Protein AF-A0A2G9P7L4-F1 (afdb_monomer_lite)

pLDDT: mean 91.43, std 7.42, range [57.69, 98.06]

Organism: Aquarana catesbeiana (NCBI:txid8400)

Radius of gyration: 19.16 Å; chains: 1; bounding box: 42×32×51 Å

InterPro domains:
  IPR001936 Ras GTPase-activating domain [PF00616] (3-79)
  IPR001936 Ras GTPase-activating domain [PS50018] (1-97)
  IPR008936 Rho GTPase activation protein [G3DSA:1.10.506.10] (1-97)
  IPR008936 Rho GTPase activation protein [SSF48350] (1-96)
  IPR039360 Ras GTPase-activating protein [PTHR10194] (1-96)

Foldseek 3Di:
DVLVVQLVVQVVVCVPVVVPRLDCPDPSVVVVVVVCVVPVVVLCCQLCVVLVVVVVVDPQAQDQPCVVDPPVCNVVSVVVVVVSVVSSVVSVVPSDD

Structure (mmCIF, N/CA/C/O backbone):
data_AF-A0A2G9P7L4-F1
#
_entry.id   AF-A0A2G9P7L4-F1
#
loop_
_atom_site.group_PDB
_atom_site.id
_atom_site.type_symbol
_atom_site.label_atom_id
_atom_site.label_alt_id
_atom_site.label_comp_id
_atom_site.label_asym_id
_atom_site.label_entity_id
_atom_site.label_seq_id
_atom_site.pdbx_PDB_ins_code
_atom_site.Cartn_x
_atom_site.Cartn_y
_atom_site.Cartn_z
_atom_site.occupancy
_atom_site.B_iso_or_equiv
_atom_site.auth_seq_id
_atom_site.auth_comp_id
_atom_site.auth_asym_id
_atom_site.auth_atom_id
_atom_site.pdbx_PDB_model_num
ATOM 1 N N . ASP A 1 1 ? 11.468 -3.742 -21.421 1.00 82.38 1 ASP A N 1
ATOM 2 C CA . ASP A 1 1 ? 12.334 -2.868 -22.236 1.00 82.38 1 ASP A CA 1
ATOM 3 C C . ASP A 1 1 ? 12.043 -1.407 -21.922 1.00 82.38 1 ASP A C 1
ATOM 5 O O . ASP A 1 1 ? 12.698 -0.898 -21.030 1.00 82.38 1 ASP A O 1
ATOM 9 N N . PHE A 1 2 ? 10.976 -0.783 -22.443 1.00 91.00 2 PHE A N 1
ATOM 10 C CA . PHE A 1 2 ? 10.683 0.652 -22.209 1.00 91.00 2 PHE A CA 1
ATOM 11 C C . PHE A 1 2 ? 10.792 1.149 -20.749 1.00 91.00 2 PHE A C 1
ATOM 13 O O . PHE A 1 2 ? 11.501 2.115 -20.486 1.00 91.00 2 PHE A O 1
ATOM 20 N N . LEU A 1 3 ? 10.095 0.516 -19.794 1.00 92.00 3 LEU A N 1
ATOM 21 C CA . LEU A 1 3 ? 10.125 0.955 -18.388 1.00 92.00 3 LEU A CA 1
ATOM 22 C C . LEU A 1 3 ? 11.502 0.771 -17.759 1.00 92.00 3 LEU A C 1
ATOM 24 O O . LEU A 1 3 ? 11.952 1.625 -17.008 1.00 92.00 3 LEU A O 1
ATOM 28 N N . THR A 1 4 ? 12.167 -0.335 -18.079 1.00 91.62 4 THR A N 1
ATOM 29 C CA . THR A 1 4 ? 13.516 -0.620 -17.598 1.00 91.62 4 THR A CA 1
ATOM 30 C C . THR A 1 4 ? 14.481 0.454 -18.089 1.00 91.62 4 THR A C 1
ATOM 32 O O . THR A 1 4 ? 15.178 1.047 -17.276 1.00 91.62 4 THR A O 1
ATOM 35 N N . ASP A 1 5 ? 14.446 0.784 -19.381 1.00 93.62 5 ASP A N 1
ATOM 36 C CA . ASP A 1 5 ? 15.321 1.796 -19.979 1.00 93.62 5 ASP A CA 1
ATOM 37 C C . ASP A 1 5 ? 15.064 3.191 -19.393 1.00 93.62 5 ASP A C 1
ATOM 39 O O . ASP A 1 5 ? 15.995 3.922 -19.057 1.00 93.62 5 ASP A O 1
ATOM 43 N N . LEU A 1 6 ? 13.789 3.548 -19.214 1.00 90.62 6 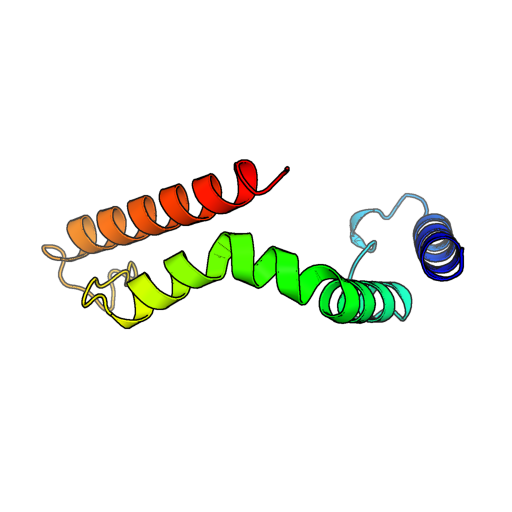LEU A N 1
ATOM 44 C CA . LEU A 1 6 ? 13.380 4.833 -18.652 1.00 90.62 6 LEU A CA 1
ATOM 45 C C . LEU A 1 6 ? 13.827 4.998 -17.191 1.00 90.62 6 LEU A C 1
ATOM 47 O O . LEU A 1 6 ? 14.256 6.079 -16.793 1.00 90.62 6 LEU A O 1
ATOM 51 N N . VAL A 1 7 ? 13.746 3.932 -16.393 1.00 88.62 7 VAL A N 1
ATOM 52 C CA . VAL A 1 7 ? 14.169 3.939 -14.986 1.00 88.62 7 VAL A CA 1
ATOM 53 C C . VAL A 1 7 ? 15.685 3.964 -14.869 1.00 88.62 7 VAL A C 1
ATOM 55 O O . VAL A 1 7 ? 16.210 4.747 -14.084 1.00 88.62 7 VAL A O 1
ATOM 58 N N . MET A 1 8 ? 16.394 3.174 -15.678 1.00 90.19 8 MET A N 1
ATOM 59 C CA . MET A 1 8 ? 17.859 3.196 -15.708 1.00 90.19 8 MET A CA 1
ATOM 60 C C . MET A 1 8 ? 18.385 4.572 -16.128 1.00 90.19 8 MET A C 1
ATOM 62 O O . MET A 1 8 ? 19.281 5.102 -15.482 1.00 90.19 8 MET A O 1
ATOM 66 N N . SER A 1 9 ? 17.757 5.214 -17.120 1.00 88.94 9 SER A N 1
ATOM 67 C CA . SER A 1 9 ? 18.108 6.585 -17.507 1.00 88.94 9 SER A CA 1
ATOM 68 C C . SER A 1 9 ? 17.890 7.601 -16.380 1.00 88.94 9 SER A C 1
ATOM 70 O O . SER A 1 9 ? 18.622 8.588 -16.309 1.00 88.94 9 SER A O 1
ATOM 72 N N . GLU A 1 10 ? 16.885 7.413 -15.523 1.00 86.38 10 GLU A N 1
ATOM 73 C CA . GLU A 1 10 ? 16.677 8.279 -14.356 1.00 86.38 10 GLU A CA 1
ATOM 74 C C . GLU A 1 10 ? 17.722 8.041 -13.268 1.00 86.38 10 GLU A C 1
ATOM 76 O O . GLU A 1 10 ? 18.192 9.005 -12.666 1.00 86.38 10 GLU A O 1
ATOM 81 N N . VAL A 1 11 ? 18.117 6.784 -13.047 1.00 87.38 11 VAL A N 1
ATOM 82 C CA . VAL A 1 11 ? 19.198 6.424 -12.119 1.00 87.38 11 VAL A CA 1
ATOM 83 C C . VAL A 1 11 ? 20.518 7.050 -12.579 1.00 87.38 11 VAL A C 1
ATOM 85 O O . VAL A 1 11 ? 21.155 7.761 -11.803 1.00 87.38 11 VAL A O 1
ATOM 88 N N . ASP A 1 12 ? 20.873 6.902 -13.859 1.00 87.44 12 ASP A N 1
ATOM 89 C CA . ASP A 1 12 ? 22.089 7.492 -14.435 1.00 87.44 12 ASP A CA 1
ATOM 90 C C . ASP A 1 12 ? 22.093 9.027 -14.331 1.00 87.44 12 ASP A C 1
ATOM 92 O O . ASP A 1 12 ? 23.121 9.642 -14.042 1.00 87.44 12 ASP A O 1
ATOM 96 N N . ARG A 1 13 ? 20.931 9.668 -14.522 1.00 83.44 13 ARG A N 1
ATOM 97 C CA . ARG A 1 13 ? 20.770 11.126 -14.384 1.00 83.44 13 ARG A CA 1
ATOM 98 C C . ARG A 1 13 ? 20.988 11.608 -12.947 1.00 83.44 13 ARG A C 1
ATOM 100 O O . ARG A 1 13 ? 21.415 12.747 -12.749 1.00 83.44 13 ARG A O 1
ATOM 107 N N . CYS A 1 14 ? 20.646 10.791 -11.954 1.00 81.00 14 CYS A N 1
ATOM 108 C CA . CYS A 1 14 ? 20.768 11.142 -10.542 1.00 81.00 14 CYS A CA 1
ATOM 109 C C . CYS A 1 14 ? 22.211 11.044 -10.020 1.00 81.00 14 CYS A C 1
ATOM 111 O O . CYS A 1 14 ? 22.552 11.786 -9.094 1.00 81.00 14 CYS A O 1
ATOM 113 N N . GLY A 1 15 ? 23.076 10.232 -10.641 1.00 80.25 15 GLY A N 1
ATOM 114 C CA . GLY A 1 15 ? 24.462 10.051 -10.195 1.00 80.25 15 GLY A CA 1
ATOM 115 C C . GLY A 1 15 ? 24.514 9.630 -8.722 1.00 80.25 15 GLY A C 1
ATOM 116 O O . GLY A 1 15 ? 23.756 8.761 -8.317 1.00 80.25 15 GLY A O 1
ATOM 117 N N . ASP A 1 16 ? 25.329 10.304 -7.903 1.00 76.94 16 ASP A N 1
ATOM 118 C CA . ASP A 1 16 ? 25.441 10.031 -6.454 1.00 76.94 16 ASP A CA 1
ATOM 119 C C . ASP A 1 16 ? 24.265 10.584 -5.612 1.00 76.94 16 ASP A C 1
ATOM 121 O O . ASP A 1 16 ? 24.254 10.476 -4.383 1.00 76.94 16 ASP A O 1
ATOM 125 N N . HIS A 1 17 ? 23.272 11.234 -6.232 1.00 78.19 17 HIS A N 1
ATOM 126 C CA . HIS A 1 17 ? 22.128 11.820 -5.527 1.00 78.19 17 HIS A CA 1
ATOM 127 C C . HIS A 1 17 ? 20.955 10.836 -5.418 1.00 78.19 17 HIS A C 1
ATOM 129 O O . HIS A 1 17 ? 19.848 11.126 -5.882 1.00 78.19 17 HIS A O 1
ATOM 135 N N . ASP A 1 18 ? 21.173 9.703 -4.747 1.00 75.00 18 ASP A N 1
ATOM 136 C CA . ASP A 1 18 ? 20.175 8.632 -4.568 1.00 75.00 18 ASP A CA 1
ATOM 137 C C . ASP A 1 18 ? 18.849 9.122 -3.960 1.00 75.00 18 ASP A C 1
ATOM 139 O O . ASP A 1 18 ? 17.777 8.605 -4.265 1.00 75.00 18 ASP A O 1
ATOM 143 N N . VAL A 1 19 ? 18.899 10.189 -3.153 1.00 75.88 19 VAL A N 1
ATOM 144 C CA . VAL A 1 19 ? 17.728 10.842 -2.533 1.00 75.88 19 VAL A CA 1
ATOM 145 C C . VAL A 1 19 ? 16.721 11.373 -3.567 1.00 75.88 19 VAL A C 1
ATOM 147 O O . VAL A 1 19 ? 15.564 11.632 -3.237 1.00 75.88 19 VAL A O 1
ATOM 150 N N . LEU A 1 20 ? 17.141 11.573 -4.818 1.00 77.19 20 LEU A N 1
ATOM 151 C CA . LEU A 1 20 ? 16.284 12.087 -5.887 1.00 77.19 20 LEU A CA 1
ATOM 152 C C . LEU A 1 20 ? 15.626 10.984 -6.726 1.00 77.19 20 LEU A C 1
ATOM 154 O O . LEU A 1 20 ? 14.717 11.292 -7.503 1.00 77.19 20 LEU A O 1
ATOM 158 N N . ILE A 1 21 ? 16.063 9.731 -6.580 1.00 79.88 21 ILE A N 1
ATOM 159 C CA . ILE A 1 21 ? 15.542 8.594 -7.339 1.00 79.88 21 ILE A CA 1
ATOM 160 C C . ILE A 1 21 ? 14.134 8.249 -6.824 1.00 79.88 21 ILE A C 1
ATOM 162 O O . ILE A 1 21 ? 13.849 8.322 -5.632 1.00 79.88 21 ILE A O 1
ATOM 166 N N . PHE A 1 22 ? 13.229 7.896 -7.740 1.00 71.94 22 PHE A N 1
ATOM 167 C CA . PHE A 1 22 ? 11.834 7.521 -7.458 1.00 71.94 22 PHE A CA 1
ATOM 168 C C . PHE A 1 22 ? 10.953 8.595 -6.796 1.00 71.94 22 PHE A C 1
ATOM 170 O O . PHE A 1 22 ? 9.937 8.288 -6.176 1.00 71.94 22 PHE A O 1
ATOM 177 N N . ARG A 1 23 ? 11.267 9.879 -6.991 1.00 76.88 23 ARG A N 1
ATOM 178 C CA . ARG A 1 23 ? 10.380 10.979 -6.590 1.00 76.88 23 ARG A CA 1
ATOM 179 C C . ARG A 1 23 ? 9.235 11.159 -7.598 1.00 76.88 23 ARG A C 1
ATOM 181 O O . ARG A 1 23 ? 9.510 11.361 -8.773 1.00 76.88 23 ARG A O 1
ATOM 188 N N . GLU A 1 24 ? 7.983 11.200 -7.131 1.00 69.94 24 GLU A N 1
ATOM 189 C CA . GLU A 1 24 ? 6.713 11.196 -7.912 1.00 69.94 24 GLU A CA 1
ATOM 190 C C . GLU A 1 24 ? 6.592 12.198 -9.092 1.00 69.94 24 GLU A C 1
ATOM 192 O O . GLU A 1 24 ? 5.675 12.121 -9.912 1.00 69.94 24 GLU A O 1
ATOM 197 N N . ASN A 1 25 ? 7.514 13.152 -9.220 1.00 82.44 25 ASN A N 1
ATOM 198 C CA . ASN A 1 25 ? 7.477 14.203 -10.233 1.00 82.44 25 ASN A CA 1
ATOM 199 C C . ASN A 1 25 ? 8.238 13.881 -11.529 1.00 82.44 25 ASN A C 1
ATOM 201 O O . ASN A 1 25 ? 8.457 14.797 -12.323 1.00 82.44 25 ASN A O 1
ATOM 205 N N . THR A 1 26 ? 8.630 12.629 -11.781 1.00 88.19 26 THR A N 1
ATOM 206 C CA . THR A 1 26 ? 9.318 12.256 -13.029 1.00 88.19 26 THR A CA 1
ATOM 207 C C . THR A 1 26 ? 8.443 11.378 -13.920 1.00 88.19 26 THR A C 1
ATOM 209 O O . THR A 1 26 ? 7.456 10.782 -13.488 1.00 88.19 26 THR A O 1
ATOM 212 N N . LEU A 1 27 ? 8.763 11.333 -15.217 1.00 89.69 27 LEU A N 1
ATOM 213 C CA . LEU A 1 27 ? 8.041 10.462 -16.146 1.00 89.69 27 LEU A CA 1
ATOM 214 C C . LEU A 1 27 ? 8.233 8.988 -15.769 1.00 89.69 27 LEU A C 1
ATOM 216 O O . LEU A 1 27 ? 7.293 8.210 -15.894 1.00 89.69 27 LEU A O 1
ATOM 220 N N . ALA A 1 28 ? 9.417 8.615 -15.274 1.00 90.00 28 ALA A N 1
ATOM 221 C CA . ALA A 1 28 ? 9.696 7.242 -14.877 1.00 90.00 28 ALA A CA 1
ATOM 222 C C . ALA A 1 28 ? 8.853 6.798 -13.685 1.00 90.00 28 ALA A C 1
ATOM 224 O O . ALA A 1 28 ? 8.285 5.711 -13.738 1.00 90.00 28 ALA A O 1
ATOM 225 N N . THR A 1 29 ? 8.710 7.630 -12.645 1.00 90.62 29 THR A N 1
ATOM 226 C CA . THR A 1 29 ? 7.884 7.266 -11.483 1.00 90.62 29 THR A CA 1
ATOM 227 C C . THR A 1 29 ? 6.429 7.084 -11.871 1.00 90.62 29 THR A C 1
ATOM 229 O O . THR A 1 29 ? 5.842 6.0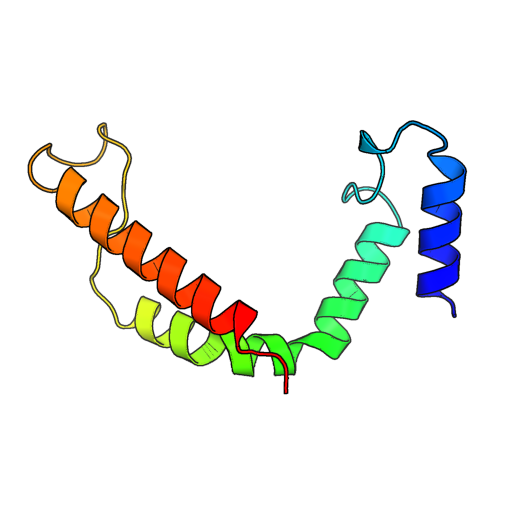50 -11.571 1.00 90.62 29 THR A O 1
ATOM 232 N N . LYS A 1 30 ? 5.883 8.016 -12.659 1.00 92.25 30 LYS A N 1
ATOM 233 C CA . LYS A 1 30 ? 4.506 7.922 -13.160 1.00 92.25 30 LYS A CA 1
ATOM 234 C C . LYS A 1 30 ? 4.299 6.706 -14.064 1.00 92.25 30 LYS A C 1
ATOM 236 O O . LYS A 1 30 ? 3.273 6.040 -13.976 1.00 92.25 30 LYS A O 1
ATOM 241 N N . ALA A 1 31 ? 5.269 6.395 -14.923 1.00 93.44 31 ALA A N 1
ATOM 242 C CA . ALA A 1 31 ? 5.198 5.232 -15.801 1.00 93.44 31 ALA A CA 1
ATOM 243 C C . ALA A 1 31 ? 5.262 3.908 -15.017 1.00 93.44 31 ALA A C 1
ATOM 245 O O . ALA A 1 31 ? 4.524 2.980 -15.347 1.00 93.44 31 ALA A O 1
ATOM 246 N N . ILE A 1 32 ? 6.086 3.823 -13.962 1.00 92.81 32 ILE A N 1
ATOM 247 C CA . ILE A 1 32 ? 6.090 2.677 -13.037 1.00 92.81 32 ILE A CA 1
ATOM 248 C C . ILE A 1 32 ? 4.736 2.555 -12.338 1.00 92.81 32 ILE A C 1
ATOM 250 O O . ILE A 1 32 ? 4.174 1.464 -12.312 1.00 92.81 32 ILE A O 1
ATOM 254 N N . GLU A 1 33 ? 4.211 3.642 -11.769 1.00 92.00 33 GLU A N 1
ATOM 255 C CA . GLU A 1 33 ? 2.939 3.628 -11.038 1.00 92.00 33 GLU A CA 1
ATOM 256 C C . GLU A 1 33 ? 1.793 3.096 -11.903 1.00 92.00 33 GLU A C 1
ATOM 258 O O . GLU A 1 33 ? 1.063 2.200 -11.478 1.00 92.00 33 GLU A O 1
ATOM 263 N N . GLU A 1 34 ? 1.652 3.598 -13.132 1.00 94.25 34 GLU A N 1
ATOM 264 C CA . GLU A 1 34 ? 0.612 3.132 -14.056 1.00 94.25 34 GLU A CA 1
ATOM 265 C C . GLU A 1 34 ? 0.832 1.683 -14.495 1.00 94.25 34 GLU A C 1
ATOM 267 O O . GLU A 1 34 ? -0.126 0.916 -14.603 1.00 94.25 34 GLU A O 1
ATOM 272 N N . TYR A 1 35 ? 2.084 1.260 -14.679 1.00 94.62 35 TYR A N 1
ATOM 273 C CA . TYR A 1 35 ? 2.380 -0.141 -14.955 1.00 94.62 35 TYR A CA 1
ATOM 274 C C . TYR A 1 35 ? 1.984 -1.051 -13.789 1.00 94.62 35 TYR A C 1
ATOM 276 O O . TYR A 1 35 ? 1.303 -2.053 -14.009 1.00 94.62 35 TYR A O 1
ATOM 284 N N . LEU A 1 36 ? 2.343 -0.693 -12.551 1.00 94.56 36 LEU A N 1
ATOM 285 C CA . LEU A 1 36 ? 1.973 -1.446 -11.351 1.00 94.56 36 LEU A CA 1
ATOM 286 C C . LEU A 1 36 ? 0.454 -1.520 -11.177 1.00 94.56 36 LEU A C 1
ATOM 288 O O . LEU A 1 36 ? -0.056 -2.583 -10.831 1.00 94.56 36 LEU A O 1
ATOM 292 N N . LYS A 1 37 ? -0.284 -0.441 -11.468 1.00 93.81 37 LYS A N 1
ATOM 293 C CA . LYS A 1 37 ? -1.756 -0.468 -11.489 1.00 93.81 37 LYS A CA 1
ATOM 294 C C . LYS A 1 37 ? -2.283 -1.434 -12.549 1.00 93.81 37 LYS A C 1
ATOM 296 O O . LYS A 1 37 ? -3.159 -2.240 -12.248 1.00 93.81 37 LYS A O 1
ATOM 301 N N . LEU A 1 38 ? -1.731 -1.381 -13.763 1.00 95.06 38 LEU A N 1
ATOM 302 C CA . LEU A 1 38 ? -2.171 -2.198 -14.894 1.00 95.06 38 LEU A CA 1
ATOM 303 C C . LEU A 1 38 ? -1.964 -3.700 -14.655 1.00 95.06 38 LEU A C 1
ATOM 305 O O . LEU A 1 38 ? -2.870 -4.487 -14.921 1.00 95.06 38 LEU A O 1
ATOM 309 N N . VAL A 1 39 ? -0.785 -4.112 -14.179 1.00 95.38 39 VAL A N 1
ATOM 310 C CA . VAL A 1 39 ? -0.447 -5.544 -14.039 1.00 95.38 39 VAL A CA 1
ATOM 311 C C . VAL A 1 39 ? -0.661 -6.084 -12.626 1.00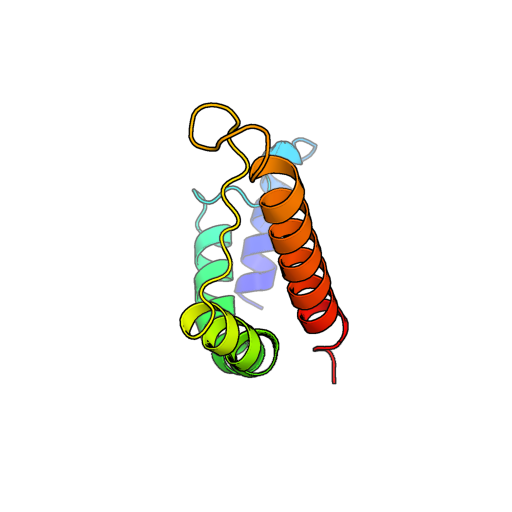 95.38 39 VAL A C 1
ATOM 313 O O . VAL A 1 39 ? -0.890 -7.278 -12.446 1.00 95.38 39 VAL A O 1
ATOM 316 N N . GLY A 1 40 ? -0.592 -5.220 -11.614 1.00 95.00 40 GLY A N 1
ATOM 317 C CA . GLY A 1 40 ? -0.608 -5.596 -10.201 1.00 95.00 40 GLY A CA 1
ATOM 318 C C . GLY A 1 40 ? -1.996 -5.639 -9.572 1.00 95.00 40 GLY A C 1
ATOM 319 O O . GLY A 1 40 ? -2.113 -6.081 -8.433 1.00 95.00 40 GLY A O 1
ATOM 320 N N . GLN A 1 41 ? -3.055 -5.229 -10.281 1.00 94.38 41 GLN A N 1
ATOM 321 C CA . GLN A 1 41 ? -4.406 -5.158 -9.715 1.00 94.38 41 GLN A CA 1
ATOM 322 C C . GLN A 1 41 ? -4.861 -6.494 -9.110 1.00 94.38 41 GLN A C 1
ATOM 324 O O . GLN A 1 41 ? -5.335 -6.525 -7.975 1.00 94.38 41 GLN A O 1
ATOM 329 N N . LYS A 1 42 ? -4.690 -7.607 -9.836 1.00 94.38 42 LYS A N 1
ATOM 330 C CA . LYS A 1 42 ? -5.065 -8.933 -9.323 1.00 94.38 42 LYS A CA 1
ATOM 331 C C . LYS A 1 42 ? -4.257 -9.307 -8.079 1.00 94.38 42 LYS A C 1
ATOM 333 O O . LYS A 1 42 ? -4.847 -9.712 -7.086 1.00 94.38 42 LYS A O 1
ATOM 338 N N . TYR A 1 43 ? -2.939 -9.119 -8.120 1.00 95.50 43 TYR A N 1
ATOM 339 C CA . TYR A 1 43 ? -2.060 -9.373 -6.978 1.00 95.50 43 TYR A CA 1
ATOM 340 C C . TYR A 1 43 ? -2.484 -8.565 -5.743 1.00 95.50 43 TYR A C 1
ATOM 342 O O . TYR A 1 43 ? -2.589 -9.117 -4.653 1.00 95.50 43 TYR A O 1
ATOM 350 N N . LEU A 1 44 ? -2.792 -7.277 -5.917 1.00 95.81 44 LEU A N 1
ATOM 351 C CA . LEU A 1 44 ? -3.226 -6.408 -4.826 1.00 95.81 44 LEU A CA 1
ATOM 352 C C . LEU A 1 44 ? -4.540 -6.896 -4.200 1.00 95.81 44 LEU A C 1
ATOM 354 O O . LEU A 1 44 ? -4.653 -6.955 -2.975 1.00 95.81 44 LEU A O 1
ATOM 358 N N . HIS A 1 45 ? -5.518 -7.268 -5.031 1.00 95.56 45 HIS A N 1
ATOM 359 C CA . HIS A 1 45 ? -6.786 -7.823 -4.558 1.00 95.56 45 HIS A CA 1
ATOM 360 C C . HIS A 1 45 ? -6.608 -9.167 -3.848 1.00 95.56 45 HIS A C 1
ATOM 362 O O . HIS A 1 45 ? -7.192 -9.356 -2.784 1.00 95.56 45 HIS A O 1
ATOM 368 N N . ASP A 1 46 ? -5.806 -10.077 -4.396 1.00 95.50 46 ASP A N 1
ATOM 369 C CA . ASP A 1 46 ? -5.583 -11.396 -3.801 1.00 95.50 46 ASP A CA 1
ATOM 370 C C . ASP A 1 46 ? -4.817 -11.285 -2.466 1.00 95.50 46 ASP A C 1
ATOM 372 O O . ASP A 1 46 ? -5.142 -11.975 -1.502 1.00 95.50 46 ASP A O 1
ATOM 376 N N . ALA A 1 47 ? -3.834 -10.381 -2.376 1.00 96.31 47 ALA A N 1
ATOM 377 C CA . ALA A 1 47 ? -3.033 -10.187 -1.170 1.00 96.31 47 ALA A CA 1
ATOM 378 C C . ALA A 1 47 ? -3.803 -9.459 -0.055 1.00 96.31 47 ALA A C 1
ATOM 380 O O . ALA A 1 47 ? -3.793 -9.893 1.097 1.00 96.31 47 ALA A O 1
ATOM 381 N N . LEU A 1 48 ? -4.465 -8.341 -0.376 1.00 97.31 48 LEU A N 1
ATOM 382 C CA . LEU A 1 48 ? -5.008 -7.411 0.624 1.00 97.31 48 LEU A CA 1
ATOM 383 C C . LEU A 1 48 ? -6.531 -7.250 0.581 1.00 97.31 48 LEU A C 1
ATOM 385 O O . LEU A 1 48 ? -7.095 -6.654 1.496 1.00 97.31 48 LEU A O 1
ATOM 389 N N . GLY A 1 49 ? -7.218 -7.770 -0.437 1.00 96.69 49 GLY A N 1
ATOM 390 C CA . GLY A 1 49 ? -8.647 -7.523 -0.644 1.00 96.69 49 GLY A CA 1
ATOM 391 C C . GLY A 1 49 ? -9.525 -8.002 0.512 1.00 96.69 49 GLY A C 1
ATOM 392 O O . GLY A 1 49 ? -10.358 -7.241 1.002 1.00 96.69 49 GLY A O 1
ATOM 393 N N . GLU A 1 50 ? -9.316 -9.232 0.990 1.00 96.38 50 GLU A N 1
ATOM 394 C CA . GLU A 1 50 ? -10.055 -9.761 2.146 1.00 96.38 50 GLU A CA 1
ATOM 395 C C . GLU A 1 50 ? -9.746 -8.995 3.434 1.00 96.38 50 GLU A C 1
ATOM 397 O O . GLU A 1 50 ? -10.651 -8.720 4.216 1.00 96.38 50 GLU A O 1
ATOM 402 N N . PHE A 1 51 ? -8.481 -8.619 3.638 1.00 96.81 51 PHE A N 1
ATOM 403 C CA . PHE A 1 51 ? -8.060 -7.852 4.808 1.00 96.81 51 PHE A CA 1
ATOM 404 C C . PHE A 1 51 ? -8.739 -6.478 4.844 1.00 96.81 51 PHE A C 1
ATOM 406 O O . PHE A 1 51 ? -9.320 -6.108 5.859 1.00 96.81 51 PHE A O 1
ATOM 413 N N . ILE A 1 52 ? -8.745 -5.756 3.720 1.00 96.94 52 ILE A N 1
ATOM 414 C CA . ILE A 1 52 ? -9.430 -4.463 3.610 1.00 96.94 52 ILE A CA 1
ATOM 415 C C . ILE A 1 52 ? -10.927 -4.635 3.869 1.00 96.94 52 ILE A C 1
ATOM 417 O O . ILE A 1 52 ? -11.504 -3.857 4.620 1.00 96.94 52 ILE A O 1
ATOM 421 N N . LYS A 1 53 ? -11.563 -5.663 3.297 1.00 96.94 53 LYS A N 1
ATOM 422 C CA . LYS A 1 53 ? -12.986 -5.926 3.540 1.00 96.94 53 LYS A CA 1
ATOM 423 C C . LYS A 1 53 ? -13.279 -6.162 5.027 1.00 96.94 53 LYS A C 1
ATOM 425 O O . LYS A 1 53 ? -14.226 -5.580 5.542 1.00 96.94 53 LYS A O 1
ATOM 430 N N . ALA A 1 54 ? -12.446 -6.944 5.712 1.00 96.31 54 ALA A N 1
ATOM 431 C CA . ALA A 1 54 ? -12.580 -7.177 7.148 1.00 96.31 54 ALA A CA 1
ATOM 432 C C . ALA A 1 54 ? -12.432 -5.882 7.965 1.00 96.31 54 ALA A C 1
ATOM 434 O O . ALA A 1 54 ? -13.183 -5.681 8.912 1.00 96.31 54 ALA A O 1
ATOM 435 N N . LEU A 1 55 ? -11.530 -4.972 7.573 1.00 95.81 55 LEU A N 1
ATOM 436 C CA . LEU A 1 55 ? -11.413 -3.655 8.212 1.00 95.81 55 LEU A CA 1
ATOM 437 C C . LEU A 1 55 ? -12.675 -2.799 8.037 1.00 95.81 55 LEU A C 1
ATOM 439 O O . LEU A 1 55 ? -13.067 -2.116 8.971 1.00 95.81 55 LEU A O 1
ATOM 443 N N . TYR A 1 56 ? -13.324 -2.842 6.869 1.00 95.38 56 TYR A N 1
ATOM 444 C CA . TYR A 1 56 ? -14.590 -2.129 6.639 1.00 95.38 56 TYR A CA 1
ATOM 445 C C . TYR A 1 56 ? -15.758 -2.683 7.466 1.00 95.38 56 TYR A C 1
ATOM 447 O O . TYR A 1 56 ? -16.707 -1.956 7.745 1.00 95.38 56 TYR A O 1
ATOM 455 N N . GLU A 1 57 ? -15.718 -3.973 7.797 1.00 96.44 57 GLU A N 1
ATOM 456 C CA . GLU A 1 57 ? -16.734 -4.652 8.609 1.00 96.44 57 GLU A CA 1
ATOM 457 C C . GLU A 1 57 ? -16.435 -4.561 10.119 1.00 96.44 57 GLU A C 1
ATOM 459 O O . GLU A 1 57 ? -17.306 -4.862 10.935 1.00 96.44 57 GLU A O 1
ATOM 464 N N . SER A 1 58 ? -15.219 -4.145 10.482 1.00 93.44 58 SER A N 1
ATOM 465 C CA . SER A 1 58 ? -14.754 -3.962 11.855 1.00 93.44 58 SER A CA 1
ATOM 466 C C . SER A 1 58 ? -15.201 -2.615 12.434 1.00 93.44 58 SER A C 1
ATOM 468 O O . SER A 1 58 ? -15.272 -1.615 11.724 1.00 93.44 58 SER A O 1
ATOM 470 N N . ASP A 1 59 ? -15.449 -2.589 13.744 1.00 93.31 59 ASP A N 1
ATOM 471 C CA . ASP A 1 59 ? -15.671 -1.365 14.536 1.00 93.31 59 ASP A CA 1
ATOM 472 C C . ASP A 1 59 ? -14.421 -1.009 15.376 1.00 93.31 59 ASP A C 1
ATOM 474 O O . ASP A 1 59 ? -14.478 -0.226 16.322 1.00 93.31 59 ASP A O 1
ATOM 478 N N . GLU A 1 60 ? -13.268 -1.624 15.070 1.00 92.75 60 GLU A N 1
ATOM 479 C CA . GLU A 1 60 ? -12.010 -1.366 15.774 1.00 92.75 60 GLU A CA 1
ATOM 480 C C . GLU A 1 60 ? -11.481 0.042 15.480 1.00 92.75 60 GLU A C 1
ATOM 482 O O . GLU A 1 60 ? -11.202 0.419 14.340 1.00 92.75 60 GLU A O 1
ATOM 487 N N . ASN A 1 61 ? -11.256 0.810 16.544 1.00 94.00 61 ASN A N 1
ATOM 488 C CA . ASN A 1 61 ? -10.648 2.127 16.457 1.00 94.00 61 ASN A CA 1
ATOM 489 C C . ASN A 1 61 ? -9.119 2.031 16.582 1.00 94.00 61 ASN A C 1
ATOM 491 O O . ASN A 1 61 ? -8.592 1.373 17.481 1.00 94.00 61 ASN A O 1
ATOM 495 N N . CYS A 1 62 ? -8.417 2.703 15.670 1.00 96.44 62 CYS A N 1
ATOM 496 C CA . CYS A 1 62 ? -6.957 2.774 15.593 1.00 96.44 62 CYS A CA 1
ATOM 497 C C . CYS A 1 62 ? -6.421 4.212 15.771 1.00 96.44 62 CYS A C 1
ATOM 499 O O . CYS A 1 62 ? -5.282 4.489 15.397 1.00 96.44 62 CYS A O 1
ATOM 501 N N . GLU A 1 63 ? -7.222 5.151 16.289 1.00 97.00 63 GLU A N 1
ATOM 502 C CA . GLU A 1 63 ? -6.780 6.525 16.563 1.00 97.00 63 GLU A CA 1
ATOM 503 C C . GLU A 1 63 ? -5.793 6.542 17.738 1.00 97.00 63 GLU A C 1
ATOM 505 O O . GLU A 1 63 ? -6.135 6.231 18.884 1.00 97.00 63 GLU A O 1
ATOM 510 N N . VAL A 1 64 ? -4.548 6.907 17.434 1.00 96.75 64 VAL A N 1
ATOM 511 C CA . VAL A 1 64 ? -3.415 6.894 18.371 1.00 96.75 64 VAL A CA 1
ATOM 512 C C . VAL A 1 64 ? -2.968 8.294 18.788 1.00 96.75 64 VAL A C 1
ATOM 514 O O . VAL A 1 64 ? -2.006 8.417 19.545 1.00 96.75 64 VAL A O 1
ATOM 517 N N . ASP A 1 65 ? -3.639 9.347 18.315 1.00 96.25 65 ASP A N 1
ATOM 518 C CA . ASP A 1 65 ? -3.424 10.715 18.781 1.00 96.25 65 ASP A CA 1
ATOM 519 C C . ASP A 1 65 ? -3.967 10.887 20.217 1.00 96.25 65 ASP A C 1
ATOM 521 O O . ASP A 1 65 ? -5.185 10.837 20.432 1.00 96.25 65 ASP A O 1
ATOM 525 N N . PRO A 1 66 ? -3.105 11.150 21.221 1.00 94.25 66 PRO A N 1
ATOM 526 C CA . PRO A 1 66 ? -3.548 11.361 22.599 1.00 94.25 66 PRO A CA 1
ATOM 527 C C . PRO A 1 66 ? -4.468 12.578 22.770 1.00 94.25 66 PRO A C 1
ATOM 529 O O . PRO A 1 66 ? -5.166 12.673 23.773 1.00 94.25 66 PRO A O 1
ATOM 532 N N . GLY A 1 67 ? -4.470 13.524 21.822 1.00 95.94 67 GLY A N 1
ATOM 533 C CA . GLY A 1 67 ? -5.368 14.681 21.826 1.00 95.94 67 GLY A CA 1
ATOM 534 C C . GLY A 1 67 ? -6.799 14.367 21.381 1.00 95.94 67 GLY A C 1
ATOM 535 O O . GLY A 1 67 ? -7.680 15.212 21.544 1.00 95.94 67 GLY A O 1
ATOM 536 N N . LYS A 1 68 ? -7.041 13.175 20.825 1.00 94.69 68 LYS A N 1
ATOM 537 C CA . LYS A 1 68 ? -8.343 12.746 20.288 1.00 94.69 68 LYS A CA 1
ATOM 538 C C . LYS A 1 68 ? -8.940 11.530 20.998 1.00 94.69 68 LYS A C 1
ATOM 540 O O . LYS A 1 68 ? -10.089 11.193 20.729 1.00 94.69 68 LYS A O 1
ATOM 545 N N . CYS A 1 69 ? -8.189 10.906 21.903 1.00 92.12 69 CYS A N 1
ATOM 546 C CA . CYS A 1 69 ? -8.582 9.704 22.637 1.00 92.12 69 CYS A CA 1
ATOM 547 C C . CYS A 1 69 ? -8.441 9.920 24.144 1.00 92.12 69 CYS A C 1
ATOM 549 O O . CYS A 1 69 ? -7.555 10.646 24.597 1.00 92.12 69 CYS A O 1
ATOM 551 N N . SER A 1 70 ? -9.271 9.248 24.944 1.00 91.81 70 SER A N 1
ATOM 552 C CA . SER A 1 70 ? -9.008 9.182 26.382 1.00 91.81 70 SER A CA 1
ATOM 553 C C . SER A 1 70 ? -7.779 8.309 26.667 1.00 91.81 70 SER A C 1
ATOM 555 O O . SER A 1 70 ? -7.465 7.375 25.926 1.00 91.81 70 SER A O 1
ATOM 557 N N . SER A 1 71 ? -7.092 8.560 27.786 1.00 88.94 71 SER A N 1
ATOM 558 C CA . SER A 1 71 ? -5.935 7.747 28.188 1.00 88.94 71 SER A CA 1
ATOM 559 C C . SER A 1 71 ? -6.279 6.267 28.398 1.00 88.94 71 SER A C 1
ATOM 561 O O . SER A 1 71 ? -5.401 5.420 28.265 1.00 88.94 71 SER A O 1
ATOM 563 N N . SER A 1 72 ? -7.537 5.953 28.734 1.00 90.94 72 SER A N 1
ATOM 564 C CA . SER A 1 72 ? -8.029 4.580 28.893 1.00 90.94 72 SER A CA 1
ATOM 565 C C . SER A 1 72 ? -8.194 3.838 27.566 1.00 90.94 72 SER A C 1
ATOM 567 O O . SER A 1 72 ? -7.944 2.640 27.528 1.00 90.94 72 SER A O 1
ATOM 569 N N . GLU A 1 73 ? -8.570 4.536 26.492 1.00 94.31 73 GLU A N 1
ATOM 570 C CA . GLU A 1 73 ? -8.791 3.951 25.157 1.00 94.31 73 GLU A CA 1
ATOM 571 C C . GLU A 1 73 ? -7.495 3.888 24.340 1.00 94.31 73 GLU A C 1
ATOM 573 O O . GLU A 1 73 ? -7.299 2.993 23.522 1.00 94.31 73 GLU A O 1
ATOM 578 N N . LEU A 1 74 ? -6.563 4.815 24.589 1.00 95.75 74 LEU A N 1
ATOM 579 C CA . LEU A 1 74 ? -5.343 4.960 23.796 1.00 95.75 74 LEU A CA 1
ATOM 580 C C . LEU A 1 74 ? -4.507 3.670 23.734 1.00 95.75 74 LEU A C 1
ATOM 582 O O . LEU A 1 74 ? -3.992 3.320 22.673 1.00 95.75 74 LEU A O 1
ATOM 586 N N . SER A 1 75 ? -4.381 2.948 24.852 1.00 95.50 75 SER A N 1
ATOM 587 C CA . SER A 1 75 ? -3.623 1.688 24.889 1.00 95.50 75 SER A CA 1
ATOM 588 C C . SER A 1 75 ? -4.288 0.581 24.065 1.00 95.50 75 SER A C 1
ATOM 590 O O . SER A 1 75 ? -3.596 -0.267 23.497 1.00 95.50 75 SER A O 1
ATOM 592 N N . GLU A 1 76 ? -5.618 0.568 24.014 1.00 96.56 76 GLU A N 1
ATOM 593 C CA . GLU A 1 76 ? -6.386 -0.387 23.219 1.00 96.56 76 GLU A CA 1
ATOM 594 C C . GLU A 1 76 ? -6.258 -0.053 21.731 1.00 96.56 76 GLU A C 1
ATOM 596 O O . GLU A 1 76 ? -5.843 -0.907 20.952 1.00 96.56 76 GLU A O 1
ATOM 601 N N . HIS A 1 77 ? -6.456 1.211 21.345 1.00 97.25 77 HIS A N 1
ATOM 602 C CA . HIS A 1 77 ? -6.326 1.643 19.949 1.00 97.25 77 HIS A CA 1
ATOM 603 C C . HIS A 1 77 ? -4.919 1.409 19.380 1.00 97.25 77 HIS A C 1
ATOM 605 O O . HIS A 1 77 ? -4.765 1.004 18.228 1.00 97.25 77 HIS A O 1
ATOM 611 N N . GLN A 1 78 ? -3.872 1.611 20.189 1.00 97.38 78 GLN A N 1
ATOM 612 C CA . GLN A 1 78 ? -2.496 1.274 19.808 1.00 97.38 78 GLN A CA 1
ATOM 613 C C . GLN A 1 78 ? -2.313 -0.227 19.558 1.00 97.38 78 GLN A C 1
ATOM 615 O O . GLN A 1 78 ? -1.575 -0.616 18.650 1.00 97.38 78 GLN A O 1
ATOM 620 N N . SER A 1 79 ? -2.984 -1.068 20.348 1.00 97.50 79 SER A N 1
ATOM 621 C CA . SER A 1 79 ? -2.949 -2.522 20.182 1.00 97.50 79 SER A CA 1
ATOM 622 C C . SER A 1 79 ? -3.690 -2.951 18.913 1.00 97.50 79 SER A C 1
ATOM 624 O O . SER A 1 79 ? -3.143 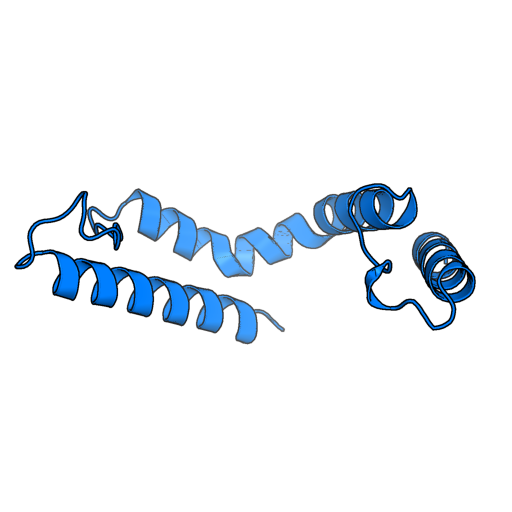-3.744 18.146 1.00 97.50 79 SER A O 1
ATOM 626 N N . ASN A 1 80 ? -4.857 -2.360 18.637 1.00 97.31 80 ASN A N 1
ATOM 627 C CA . ASN A 1 80 ? -5.621 -2.585 17.405 1.00 97.31 80 ASN A CA 1
ATOM 628 C C . ASN A 1 80 ? -4.800 -2.201 16.168 1.00 97.31 80 ASN A C 1
ATOM 630 O O . ASN A 1 80 ? -4.631 -3.011 15.255 1.00 97.31 80 ASN A O 1
ATOM 634 N N . LEU A 1 81 ? -4.193 -1.006 16.171 1.00 97.75 81 LEU A N 1
ATOM 635 C CA . LEU A 1 81 ? -3.342 -0.544 15.071 1.00 97.75 81 LEU A CA 1
ATOM 636 C C . LEU A 1 81 ? -2.159 -1.489 14.849 1.00 97.75 81 LEU A C 1
ATOM 638 O O . LEU A 1 81 ? -1.853 -1.850 13.712 1.00 97.75 81 LEU A O 1
ATOM 642 N N . LYS A 1 82 ? -1.495 -1.910 15.931 1.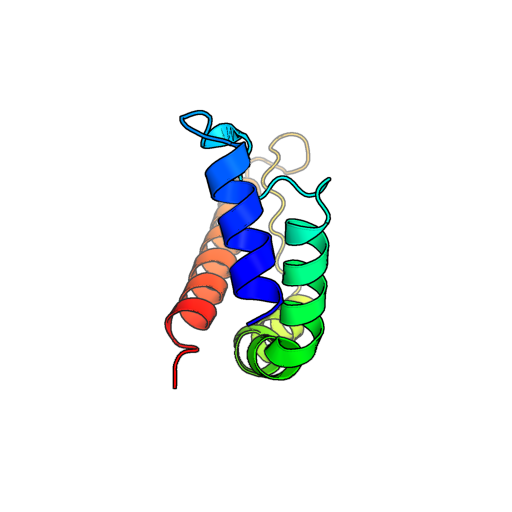00 98.06 82 LYS A N 1
ATOM 643 C CA . LYS A 1 82 ? -0.369 -2.842 15.849 1.00 98.06 82 LYS A CA 1
ATOM 644 C C . LYS A 1 82 ? -0.794 -4.172 15.224 1.00 98.06 82 LYS A C 1
ATOM 646 O O . LYS A 1 82 ? -0.131 -4.626 14.295 1.00 98.06 82 LYS A O 1
ATOM 651 N N . MET A 1 83 ? -1.901 -4.754 15.683 1.00 97.31 83 MET A N 1
ATOM 652 C CA . MET A 1 83 ? -2.441 -6.001 15.138 1.00 97.31 83 MET A CA 1
ATOM 653 C C . MET A 1 83 ? -2.793 -5.857 13.650 1.00 97.31 83 MET A C 1
ATOM 655 O O . MET A 1 83 ? -2.400 -6.691 12.837 1.00 97.31 83 MET A O 1
ATOM 659 N N . CYS A 1 84 ? -3.465 -4.766 13.268 1.00 97.00 84 CYS A N 1
ATOM 660 C CA . CYS A 1 84 ? -3.793 -4.471 11.873 1.00 97.00 84 CYS A CA 1
ATOM 661 C C . CYS A 1 84 ? -2.538 -4.378 10.993 1.00 97.00 84 CYS A C 1
ATOM 663 O O . CYS A 1 84 ? -2.495 -4.968 9.912 1.00 97.00 84 CYS A O 1
ATOM 665 N N . CYS A 1 85 ? -1.496 -3.685 11.461 1.00 97.81 85 CYS A N 1
ATOM 666 C CA . CYS A 1 85 ? -0.217 -3.590 10.759 1.00 97.81 85 CYS A CA 1
ATOM 667 C C . CYS A 1 85 ? 0.474 -4.953 10.622 1.00 97.81 85 CYS A C 1
ATOM 669 O O . CYS A 1 85 ? 0.986 -5.270 9.549 1.00 97.81 85 CYS A O 1
ATOM 671 N N . GLU A 1 86 ? 0.476 -5.772 11.677 1.00 97.94 86 GLU A N 1
ATOM 672 C CA . GLU A 1 86 ? 1.054 -7.120 11.651 1.00 97.94 86 GLU A CA 1
ATOM 673 C C . GLU A 1 86 ? 0.316 -8.033 10.663 1.00 97.94 86 GLU A C 1
ATOM 675 O O . GLU A 1 86 ? 0.957 -8.732 9.877 1.00 97.94 86 GLU A O 1
ATOM 680 N N . LEU A 1 87 ? -1.019 -7.983 10.636 1.00 96.50 87 LEU A N 1
ATOM 681 C CA . LEU A 1 87 ? -1.837 -8.733 9.682 1.00 96.50 87 LEU A CA 1
ATOM 682 C C . LEU A 1 87 ? -1.604 -8.277 8.240 1.00 96.50 87 LEU A C 1
ATOM 684 O O . LEU A 1 87 ? -1.388 -9.119 7.366 1.00 96.50 87 LEU A O 1
ATOM 688 N N . ALA A 1 88 ? -1.607 -6.965 7.986 1.00 96.88 88 ALA A N 1
ATOM 689 C CA . ALA A 1 88 ? -1.334 -6.409 6.664 1.00 96.88 88 ALA A CA 1
ATOM 690 C C . ALA A 1 88 ? 0.059 -6.822 6.171 1.00 96.88 88 ALA A C 1
ATOM 692 O O . ALA A 1 88 ? 0.209 -7.312 5.052 1.00 96.88 88 ALA A O 1
ATOM 693 N N . PHE A 1 89 ? 1.072 -6.692 7.030 1.00 97.19 89 PHE A N 1
ATOM 694 C CA . PHE A 1 89 ? 2.433 -7.108 6.716 1.00 97.19 89 PHE A CA 1
ATOM 695 C C . PHE A 1 89 ? 2.506 -8.612 6.437 1.00 97.19 89 PHE A C 1
ATOM 697 O O . PHE A 1 89 ? 3.078 -9.013 5.428 1.00 97.19 89 PHE A O 1
ATOM 704 N N . CYS A 1 90 ? 1.861 -9.439 7.266 1.00 96.62 90 CYS A N 1
ATOM 705 C CA . CYS A 1 90 ? 1.780 -10.885 7.073 1.00 96.62 90 CYS A CA 1
ATOM 706 C C . CYS A 1 90 ? 1.148 -11.249 5.719 1.00 96.62 90 CYS A C 1
ATOM 708 O O . CYS A 1 90 ? 1.664 -12.106 5.003 1.00 96.62 90 CYS A O 1
ATOM 710 N N . LYS A 1 91 ? 0.068 -10.570 5.322 1.00 96.00 91 LYS A N 1
ATOM 711 C CA . LYS A 1 91 ? -0.559 -10.760 4.009 1.00 96.00 91 LYS A CA 1
ATOM 712 C C . LYS A 1 91 ? 0.376 -10.376 2.857 1.00 96.00 91 LYS A C 1
ATOM 714 O O . LYS A 1 91 ? 0.429 -11.101 1.872 1.00 96.00 91 LYS A O 1
ATOM 719 N N . ILE A 1 92 ? 1.145 -9.293 2.993 1.00 96.00 92 ILE A N 1
ATOM 720 C CA . ILE A 1 92 ? 2.102 -8.825 1.972 1.00 96.00 92 ILE A CA 1
ATOM 721 C C . ILE A 1 92 ? 3.319 -9.750 1.847 1.00 96.00 92 ILE A C 1
ATOM 723 O O . ILE A 1 92 ? 3.807 -9.971 0.747 1.00 96.00 92 ILE A O 1
ATOM 727 N N . ILE A 1 93 ? 3.858 -10.279 2.946 1.00 95.75 93 ILE A N 1
ATOM 7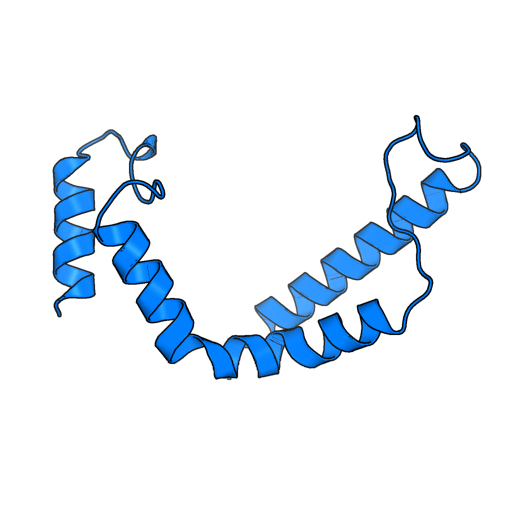28 C CA . ILE A 1 93 ? 5.039 -11.158 2.869 1.00 95.75 93 ILE A CA 1
ATOM 729 C C . ILE A 1 93 ? 4.690 -12.572 2.390 1.00 95.75 93 ILE A C 1
ATOM 731 O O . ILE A 1 93 ? 5.559 -13.254 1.859 1.00 95.75 93 ILE A O 1
ATOM 735 N N . ASN A 1 94 ? 3.439 -13.010 2.570 1.00 94.12 94 ASN A N 1
ATOM 736 C CA . ASN A 1 94 ? 2.958 -14.335 2.164 1.00 94.12 94 ASN A CA 1
ATOM 737 C C . ASN A 1 94 ? 2.150 -14.305 0.853 1.00 94.12 94 ASN A C 1
ATOM 739 O O . ASN A 1 94 ? 1.452 -15.265 0.544 1.00 94.12 94 ASN A O 1
ATOM 743 N N . SER A 1 95 ? 2.202 -13.208 0.093 1.00 91.38 95 SER A N 1
ATOM 744 C CA . SER A 1 95 ? 1.485 -13.061 -1.183 1.00 91.38 95 SER A CA 1
ATOM 745 C C . SER A 1 95 ? 2.286 -13.538 -2.401 1.00 91.38 95 SER A C 1
ATOM 747 O O . SER A 1 95 ? 1.773 -13.507 -3.522 1.00 91.38 95 SER A O 1
ATOM 749 N N . TYR A 1 96 ? 3.545 -13.943 -2.212 1.00 80.75 96 TYR A N 1
ATOM 750 C CA . TYR A 1 96 ? 4.348 -14.572 -3.258 1.00 80.75 96 TYR A CA 1
ATOM 751 C C . TYR A 1 96 ? 3.920 -16.041 -3.393 1.00 80.75 96 TYR A C 1
ATOM 753 O O . TYR A 1 96 ? 3.845 -16.722 -2.377 1.00 80.75 96 TYR A O 1
ATOM 761 N N . TRP A 1 97 ? 3.632 -16.462 -4.633 1.00 57.69 97 TRP A N 1
ATOM 762 C CA . TRP A 1 97 ? 3.189 -17.797 -5.086 1.00 57.69 97 TRP A CA 1
ATOM 763 C C . TRP A 1 97 ? 3.268 -18.957 -4.084 1.00 57.69 97 TRP A C 1
ATOM 765 O O . TRP A 1 97 ? 4.398 -19.334 -3.699 1.00 57.69 97 TRP A O 1
#

Secondary structure (DSSP, 8-state):
-HHHHHHHHHHHHHTT-GGGTT-TTSHHHHHHHHHHHHHHHHHHHHHHHHHHHHHHH--------TTTS-HHHHHHHHHHHHHHHHHHHHHHHT---

Sequence (97 aa):
DFLTDLVMSEVDRCGDHDVLIFRENTLATKAIEEYLKLVGQKYLHDALGEFIKALYESDENCEVDPGKCSSSELSEHQSNLKMCCELAFCKIINSYW